Protein AF-A0A812U846-F1 (afdb_monomer_lite)

Radius of gyration: 14.93 Å; chains: 1; bounding box: 37×30×44 Å

Organism: Symbiodinium pilosum (NCBI:txid2952)

Foldseek 3Di:
DVVVVVDQDEQEDAAVSLLVSQQCCQAVVHAYEYELYAANAPSHHNRLNVNYAYEYEPLAPRSPHNQVRRSDRHHYDYPPPPDDDNQHPRDPVSVVVVVVVVD

Structure (mmCIF, N/CA/C/O backbone):
data_AF-A0A812U846-F1
#
_entry.id   AF-A0A812U846-F1
#
loop_
_atom_site.group_PDB
_atom_site.id
_atom_site.type_symbol
_atom_site.label_atom_id
_atom_site.label_alt_id
_atom_site.label_comp_id
_atom_site.label_asym_id
_atom_site.label_entity_id
_atom_site.label_seq_id
_atom_site.pdbx_PDB_ins_code
_atom_site.Cartn_x
_atom_site.Cartn_y
_atom_site.Cartn_z
_atom_site.occupancy
_atom_site.B_iso_or_equiv
_atom_site.auth_seq_id
_atom_site.auth_comp_id
_atom_site.auth_asym_id
_atom_site.auth_atom_id
_atom_site.pdbx_PDB_model_num
ATOM 1 N N . MET A 1 1 ? -12.939 16.621 10.597 1.00 61.78 1 MET A N 1
ATOM 2 C CA . MET A 1 1 ? -12.372 15.872 9.446 1.00 61.78 1 MET A CA 1
ATOM 3 C C . MET A 1 1 ? -13.482 15.549 8.446 1.00 61.78 1 MET A C 1
ATOM 5 O O . MET A 1 1 ? -14.603 15.361 8.886 1.00 61.78 1 MET A O 1
ATOM 9 N N . TYR A 1 2 ? -13.217 15.463 7.133 1.00 72.44 2 TYR A N 1
ATOM 10 C CA . TYR A 1 2 ? -14.249 15.150 6.115 1.00 72.44 2 TYR A CA 1
ATOM 11 C C . TYR A 1 2 ? -14.990 13.824 6.373 1.00 72.44 2 TYR A C 1
ATOM 13 O O . TYR A 1 2 ? -16.187 13.729 6.124 1.00 72.44 2 TYR A O 1
ATOM 21 N N . HIS A 1 3 ? -14.309 12.836 6.960 1.00 72.00 3 HIS A N 1
ATOM 22 C CA . HIS A 1 3 ? -14.925 11.577 7.382 1.00 72.00 3 HIS A CA 1
ATOM 23 C C . HIS A 1 3 ? -16.004 11.777 8.467 1.00 72.00 3 HIS A C 1
ATOM 25 O O . HIS A 1 3 ? -17.100 11.236 8.373 1.00 72.00 3 HIS A O 1
ATOM 31 N N . GLU A 1 4 ? -15.751 12.651 9.446 1.00 75.00 4 GLU A N 1
ATOM 32 C CA . GLU A 1 4 ? -16.709 12.997 10.514 1.00 75.00 4 GLU A CA 1
ATOM 33 C C . GLU A 1 4 ? -17.916 13.796 9.995 1.00 75.00 4 GLU A C 1
ATOM 35 O O . GLU A 1 4 ? -18.913 13.948 10.695 1.00 75.00 4 GLU A O 1
ATOM 40 N N . GLN A 1 5 ? -17.828 14.319 8.769 1.00 81.62 5 GLN A N 1
ATOM 41 C CA . GLN A 1 5 ? -18.907 15.038 8.090 1.00 81.62 5 GLN A CA 1
ATOM 42 C C . GLN A 1 5 ? -19.764 14.110 7.211 1.00 81.62 5 GLN A C 1
ATOM 44 O O . GLN A 1 5 ? -20.637 14.591 6.492 1.00 81.62 5 GLN A O 1
ATOM 49 N N . GLY A 1 6 ? -19.537 12.791 7.274 1.00 82.44 6 GLY A N 1
ATOM 50 C CA . GLY A 1 6 ? -20.291 11.788 6.520 1.00 82.44 6 GLY A CA 1
ATOM 51 C C . GLY A 1 6 ? -19.832 11.611 5.072 1.00 82.44 6 GLY A C 1
ATOM 52 O O . GLY A 1 6 ? -20.558 11.012 4.283 1.00 82.44 6 GLY A O 1
ATOM 53 N N . CYS A 1 7 ? -18.658 12.131 4.702 1.00 84.81 7 CYS A N 1
ATOM 54 C CA . CYS A 1 7 ? -18.060 11.849 3.402 1.00 84.81 7 CYS A CA 1
ATOM 55 C C . CYS A 1 7 ? -17.263 10.542 3.448 1.00 84.81 7 CYS A C 1
ATOM 57 O O . CYS A 1 7 ? -16.482 10.313 4.378 1.00 84.81 7 CYS A O 1
ATOM 59 N N . ASP A 1 8 ? -17.387 9.738 2.394 1.00 87.88 8 ASP A N 1
ATOM 60 C CA . ASP A 1 8 ? -16.485 8.616 2.163 1.00 87.88 8 ASP A CA 1
ATOM 61 C C . ASP A 1 8 ? -15.093 9.160 1.826 1.00 87.88 8 ASP A C 1
ATOM 63 O O . ASP A 1 8 ? -14.903 9.899 0.858 1.00 87.88 8 ASP A O 1
ATOM 67 N N . VAL A 1 9 ? -14.114 8.823 2.665 1.00 90.56 9 VAL A N 1
ATOM 68 C CA . VAL A 1 9 ? -12.722 9.254 2.523 1.00 90.56 9 VAL A CA 1
ATOM 69 C C . VAL A 1 9 ? -11.854 8.016 2.380 1.00 90.56 9 VAL A C 1
ATOM 71 O O . VAL A 1 9 ? -11.947 7.096 3.189 1.00 90.56 9 VAL A O 1
ATOM 74 N N . MET A 1 10 ? -10.982 8.026 1.374 1.00 93.50 10 MET A N 1
ATOM 75 C CA . MET A 1 10 ? -9.916 7.039 1.233 1.00 93.50 10 MET A CA 1
ATOM 76 C C . MET A 1 10 ? -8.549 7.716 1.276 1.00 93.50 10 MET A C 1
ATOM 78 O O . MET A 1 10 ? -8.389 8.842 0.799 1.00 93.50 10 MET A O 1
ATOM 82 N N . VAL A 1 11 ? -7.559 7.012 1.819 1.00 95.81 11 VAL A N 1
ATOM 83 C CA . VAL A 1 11 ? -6.153 7.425 1.784 1.00 95.81 11 VAL A CA 1
ATOM 84 C C . VAL A 1 11 ? -5.398 6.617 0.733 1.00 95.81 11 VAL A C 1
ATOM 86 O O . VAL A 1 11 ? -5.633 5.425 0.551 1.00 95.81 11 VAL A O 1
ATOM 89 N N . THR A 1 12 ? -4.506 7.267 -0.006 1.00 97.62 12 THR A N 1
ATOM 90 C CA . THR A 1 12 ? -3.701 6.596 -1.026 1.00 97.62 12 THR A CA 1
ATOM 91 C C . THR A 1 12 ? -2.328 7.227 -1.154 1.00 97.62 12 THR A C 1
ATOM 93 O O . THR A 1 12 ? -2.125 8.384 -0.781 1.00 97.62 12 THR A O 1
ATOM 96 N N . GLY A 1 13 ? -1.385 6.464 -1.690 1.00 96.62 13 GLY A N 1
ATOM 97 C CA . GLY A 1 13 ? -0.066 6.962 -2.024 1.00 96.62 13 GLY A CA 1
ATOM 98 C C . GLY A 1 13 ? 0.803 5.905 -2.682 1.00 96.62 13 GLY A C 1
ATOM 99 O O . GLY A 1 13 ? 0.477 4.721 -2.703 1.00 96.62 13 GLY A O 1
ATOM 100 N N . HIS A 1 14 ? 1.933 6.359 -3.208 1.00 95.12 14 HIS A N 1
ATOM 101 C CA . HIS A 1 14 ? 2.911 5.526 -3.891 1.00 95.12 14 HIS A CA 1
ATOM 102 C C . HIS A 1 14 ? 4.248 5.525 -3.137 1.00 95.12 14 HIS A C 1
ATOM 104 O O . HIS A 1 14 ? 4.643 6.577 -2.621 1.00 95.12 14 HIS A O 1
ATOM 110 N N . SER A 1 15 ? 4.968 4.397 -3.101 1.00 94.31 15 SER A N 1
ATOM 111 C CA . SER A 1 15 ? 6.264 4.276 -2.417 1.00 94.31 15 SER A CA 1
ATOM 112 C C . SER A 1 15 ? 6.138 4.689 -0.942 1.00 94.31 15 SER A C 1
ATOM 114 O O . SER A 1 15 ? 5.265 4.182 -0.234 1.00 94.31 15 SER A O 1
ATOM 116 N N . LEU A 1 16 ? 6.927 5.658 -0.469 1.00 95.00 16 LEU A N 1
ATOM 117 C CA . LEU A 1 16 ? 6.792 6.230 0.875 1.00 95.00 16 LEU A CA 1
ATOM 118 C C . LEU A 1 16 ? 5.382 6.786 1.147 1.00 95.00 16 LEU A C 1
ATOM 120 O O . LEU A 1 16 ? 4.888 6.711 2.268 1.00 95.00 16 LEU A O 1
ATOM 124 N N . GLY A 1 17 ? 4.707 7.320 0.128 1.00 96.81 17 GLY A N 1
ATOM 125 C CA . GLY A 1 17 ? 3.325 7.771 0.261 1.00 96.81 17 GLY A CA 1
ATOM 126 C C . GLY A 1 17 ? 2.357 6.621 0.537 1.00 96.81 17 GLY A C 1
ATOM 127 O O . GLY A 1 17 ? 1.426 6.796 1.312 1.00 96.81 17 GLY A O 1
ATOM 128 N N . GLY A 1 18 ? 2.580 5.446 -0.058 1.00 96.88 18 GLY A N 1
ATOM 129 C CA . GLY A 1 18 ? 1.746 4.263 0.178 1.00 96.88 18 GLY A CA 1
ATOM 130 C C . GLY A 1 18 ? 2.007 3.645 1.550 1.00 96.88 18 GLY A C 1
ATOM 131 O O . GLY A 1 18 ? 1.065 3.279 2.244 1.00 96.88 18 GLY A O 1
ATOM 132 N N . TYR A 1 19 ? 3.268 3.656 1.990 1.00 97.19 19 TYR A N 1
ATOM 133 C CA . TYR A 1 19 ? 3.648 3.319 3.363 1.00 97.19 19 TYR A CA 1
ATOM 134 C C . TYR A 1 19 ? 2.897 4.193 4.380 1.00 97.19 19 TYR A C 1
ATOM 136 O O . TYR A 1 19 ? 2.277 3.691 5.314 1.00 97.19 19 TYR A O 1
ATOM 144 N N . LEU A 1 20 ? 2.908 5.519 4.183 1.00 97.75 20 LEU A N 1
ATOM 145 C CA . LEU A 1 20 ? 2.206 6.442 5.077 1.00 97.75 20 LEU A CA 1
ATOM 146 C C . LEU A 1 20 ? 0.688 6.288 4.967 1.00 97.75 20 LEU A C 1
ATOM 148 O O . LEU A 1 20 ? -0.009 6.454 5.966 1.00 97.75 20 LEU A O 1
ATOM 152 N N . ALA A 1 21 ? 0.176 5.952 3.782 1.00 97.38 21 ALA A N 1
ATOM 153 C CA . ALA A 1 21 ? -1.238 5.669 3.589 1.00 97.38 21 ALA A CA 1
ATOM 154 C C . ALA A 1 21 ? -1.691 4.473 4.434 1.00 97.38 21 ALA A C 1
ATOM 156 O O . ALA A 1 21 ? -2.735 4.571 5.070 1.00 97.38 21 ALA A O 1
ATOM 157 N N . GLU A 1 22 ? -0.902 3.399 4.514 1.00 97.31 22 GLU A N 1
ATOM 158 C CA . GLU A 1 22 ? -1.223 2.241 5.357 1.00 97.31 22 GLU A CA 1
ATOM 159 C C . GLU A 1 22 ? -1.172 2.589 6.850 1.00 97.31 22 GLU A C 1
ATOM 161 O O . GLU A 1 22 ? -2.100 2.265 7.594 1.00 97.31 22 GLU A O 1
ATOM 166 N N . VAL A 1 23 ? -0.149 3.332 7.285 1.00 97.12 23 VAL A N 1
ATOM 167 C CA . VAL A 1 23 ? -0.042 3.806 8.675 1.00 97.12 23 VAL A CA 1
ATOM 168 C C . VAL A 1 23 ? -1.249 4.665 9.056 1.00 97.12 23 VAL A C 1
ATOM 170 O O . VAL A 1 23 ? -1.838 4.482 10.119 1.00 97.12 23 VAL A O 1
ATOM 173 N N . VAL A 1 24 ? -1.660 5.591 8.187 1.00 95.94 24 VAL A N 1
ATOM 174 C CA . VAL A 1 24 ? -2.832 6.447 8.419 1.00 95.94 24 VAL A CA 1
ATOM 175 C C . VAL A 1 24 ? -4.122 5.630 8.398 1.00 95.94 24 VAL A C 1
ATOM 177 O O . VAL A 1 24 ? -4.965 5.816 9.275 1.00 95.94 24 VAL A O 1
ATOM 180 N N . ALA A 1 25 ? -4.274 4.715 7.440 1.00 95.50 25 ALA A N 1
ATOM 181 C CA . ALA A 1 25 ? -5.437 3.842 7.332 1.00 95.50 25 ALA A CA 1
ATOM 182 C C . ALA A 1 25 ? -5.627 2.991 8.591 1.00 95.50 25 ALA A C 1
ATOM 184 O O . ALA A 1 25 ? -6.710 2.980 9.171 1.00 95.50 25 ALA A O 1
ATOM 185 N N . THR A 1 26 ? -4.560 2.348 9.065 1.00 95.50 26 THR A N 1
ATOM 186 C CA . THR A 1 26 ? -4.576 1.509 10.274 1.00 95.50 26 THR A CA 1
ATOM 187 C C . THR A 1 26 ? -4.701 2.325 11.561 1.00 95.50 26 THR A C 1
ATOM 189 O O . THR A 1 26 ? -5.294 1.850 12.525 1.00 95.50 26 THR A O 1
ATOM 192 N N . SER A 1 27 ? -4.206 3.565 11.591 1.00 95.19 27 SER A N 1
ATOM 193 C CA . SER A 1 27 ? -4.330 4.447 12.763 1.00 95.19 27 SER A CA 1
ATOM 194 C C . SER A 1 27 ? -5.711 5.083 12.901 1.00 95.19 27 SER A C 1
ATOM 196 O O . SER A 1 27 ? -6.171 5.314 14.016 1.00 95.19 27 SER A O 1
ATOM 198 N N . LEU A 1 28 ? -6.365 5.404 11.782 1.00 92.19 28 LEU A N 1
ATOM 199 C CA . LEU A 1 28 ? -7.631 6.143 11.764 1.00 92.19 28 LEU A CA 1
ATOM 200 C C . LEU A 1 2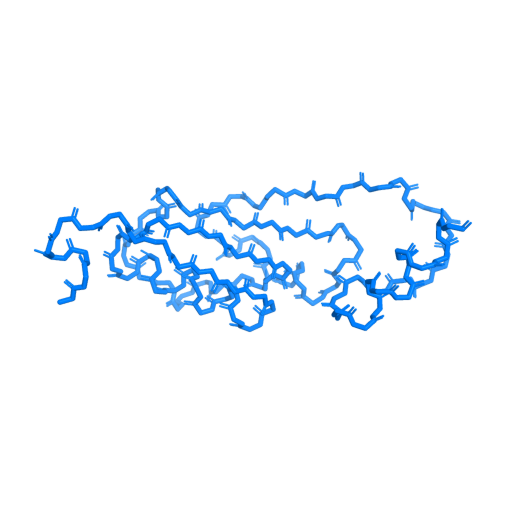8 ? -8.838 5.286 11.358 1.00 92.19 28 LEU A C 1
ATOM 202 O O . LEU A 1 28 ? -9.953 5.800 11.324 1.00 92.19 28 LEU A O 1
ATOM 206 N N . GLY A 1 29 ? -8.634 4.007 11.033 1.00 91.12 29 GLY A N 1
ATOM 207 C CA . GLY A 1 29 ? -9.694 3.115 10.557 1.00 91.12 29 GLY A CA 1
ATOM 208 C C . GLY A 1 29 ? -10.254 3.519 9.189 1.00 91.12 29 GLY A C 1
ATOM 209 O O . GLY A 1 29 ? -11.451 3.377 8.951 1.00 91.12 29 GLY A O 1
ATOM 210 N N . LEU A 1 30 ? -9.412 4.066 8.307 1.00 91.69 30 LEU A N 1
ATOM 211 C CA . LEU A 1 30 ? -9.819 4.529 6.978 1.00 91.69 30 LEU A CA 1
ATOM 212 C C . LEU A 1 30 ? -9.578 3.459 5.913 1.00 91.69 30 LEU A C 1
ATOM 214 O O . LEU A 1 30 ? -8.607 2.708 5.973 1.00 91.69 30 LEU A O 1
ATOM 218 N N . ALA A 1 31 ? -10.428 3.452 4.886 1.00 93.94 31 ALA A N 1
ATOM 219 C CA . ALA A 1 31 ? -10.175 2.691 3.670 1.00 93.94 31 ALA A CA 1
ATOM 220 C C . ALA A 1 31 ? -9.045 3.330 2.846 1.00 93.94 31 ALA A C 1
ATOM 222 O O . ALA A 1 31 ? -8.754 4.525 2.970 1.00 93.94 31 ALA A O 1
ATOM 223 N N . GLY A 1 32 ? -8.418 2.560 1.960 1.00 95.69 32 GLY A N 1
ATOM 224 C CA . GLY A 1 32 ? -7.357 3.104 1.126 1.00 95.69 32 GLY A CA 1
ATOM 225 C C . GLY A 1 32 ? -6.653 2.114 0.218 1.00 95.69 32 GLY A C 1
ATOM 226 O O . GLY A 1 32 ? -6.983 0.931 0.167 1.00 95.69 32 GLY A O 1
ATOM 227 N N . ALA A 1 33 ? -5.669 2.632 -0.508 1.00 97.38 33 ALA A N 1
ATOM 228 C CA . ALA A 1 33 ? -4.790 1.819 -1.332 1.00 97.38 33 ALA A CA 1
ATOM 229 C C . ALA A 1 33 ? -3.351 2.346 -1.297 1.00 97.38 33 ALA A C 1
ATOM 231 O O . ALA A 1 33 ? -3.112 3.524 -1.553 1.00 97.38 33 ALA A O 1
ATOM 232 N N . GLY A 1 34 ? -2.389 1.478 -1.003 1.00 97.06 34 GLY A N 1
ATOM 233 C CA . GLY A 1 34 ? -0.962 1.763 -1.131 1.00 97.06 34 GLY A CA 1
ATOM 234 C C . GLY A 1 34 ? -0.426 1.163 -2.423 1.00 97.06 34 GLY A C 1
ATOM 235 O O . GLY A 1 34 ? -0.742 0.022 -2.736 1.00 97.06 34 GLY A O 1
ATOM 236 N N . PHE A 1 35 ? 0.385 1.904 -3.172 1.00 95.62 35 PHE A N 1
ATOM 237 C CA . PHE A 1 35 ? 0.987 1.424 -4.416 1.00 95.62 35 PHE A CA 1
ATOM 238 C C . PHE A 1 35 ? 2.501 1.321 -4.276 1.00 95.62 35 PHE A C 1
ATOM 240 O O . PHE A 1 35 ? 3.138 2.299 -3.875 1.00 95.62 35 PHE A O 1
ATOM 247 N N . CYS A 1 36 ? 3.080 0.179 -4.649 1.00 93.88 36 CYS A N 1
ATOM 248 C CA . CYS A 1 36 ? 4.532 -0.021 -4.673 1.00 93.88 36 CYS A CA 1
ATOM 249 C C . CYS A 1 36 ? 5.183 0.374 -3.334 1.00 93.88 36 CYS A C 1
ATOM 251 O O . CYS A 1 36 ? 6.175 1.103 -3.290 1.00 93.88 36 CYS A O 1
ATOM 253 N N . ALA A 1 37 ? 4.553 -0.011 -2.225 1.00 96.00 37 ALA A N 1
ATOM 254 C CA . ALA A 1 37 ? 4.871 0.474 -0.888 1.00 96.00 37 ALA A CA 1
ATOM 255 C C . ALA A 1 37 ? 5.554 -0.620 -0.062 1.00 96.00 37 ALA A C 1
ATOM 257 O O . ALA A 1 37 ? 5.056 -1.743 -0.069 1.00 96.00 37 ALA A O 1
ATOM 258 N N . PRO A 1 38 ? 6.638 -0.305 0.673 1.00 96.12 38 PRO A N 1
ATOM 259 C CA . PRO A 1 38 ? 7.247 -1.249 1.603 1.00 96.12 38 PRO A CA 1
ATOM 260 C C . PRO A 1 38 ? 6.367 -1.471 2.837 1.00 96.12 38 PRO A C 1
ATOM 262 O O . PRO A 1 38 ? 5.601 -0.588 3.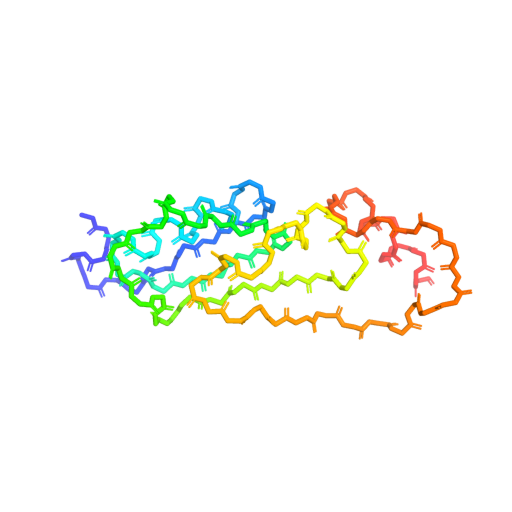233 1.00 96.12 38 PRO A O 1
ATOM 265 N N . GLY A 1 39 ? 6.536 -2.621 3.491 1.00 96.00 39 GLY A N 1
ATOM 266 C CA . GLY A 1 39 ? 5.800 -2.976 4.709 1.00 96.00 39 GLY A CA 1
ATOM 267 C C . GLY A 1 39 ? 6.086 -2.042 5.893 1.00 96.00 39 GLY A C 1
ATOM 268 O O . GLY A 1 39 ? 7.257 -1.907 6.272 1.00 96.00 39 GLY A O 1
ATOM 269 N N . PRO A 1 40 ? 5.061 -1.429 6.526 1.00 95.50 40 PRO A N 1
ATOM 270 C CA . PRO A 1 40 ? 5.263 -0.519 7.656 1.00 95.50 40 PRO A CA 1
ATOM 271 C C . PRO A 1 40 ? 5.637 -1.189 8.978 1.00 95.50 40 PRO A C 1
ATOM 273 O O . PRO A 1 40 ? 6.331 -0.582 9.805 1.00 95.50 40 PRO A O 1
ATOM 276 N N . GLY A 1 41 ? 5.191 -2.430 9.191 1.00 93.81 41 GLY A N 1
ATOM 277 C CA . GLY A 1 41 ? 5.442 -3.185 10.415 1.00 93.81 41 GLY A CA 1
ATOM 278 C C . GLY A 1 41 ? 4.923 -2.473 11.658 1.00 93.81 41 GLY A C 1
ATOM 279 O O . GLY A 1 41 ? 3.755 -2.105 11.733 1.00 93.81 41 GLY A O 1
ATOM 280 N N . PHE A 1 42 ? 5.799 -2.263 12.643 1.00 94.00 42 PHE A N 1
ATOM 281 C CA . PHE A 1 42 ? 5.432 -1.681 13.940 1.00 94.00 42 PHE A CA 1
ATOM 282 C C . PHE A 1 42 ? 4.966 -0.216 13.873 1.00 94.00 42 PHE A C 1
ATOM 284 O O . PHE A 1 42 ? 4.532 0.322 14.887 1.00 94.00 42 PHE A O 1
ATOM 291 N N . HIS A 1 43 ? 5.082 0.441 12.716 1.00 95.81 43 HIS A N 1
ATOM 292 C CA . HIS A 1 43 ? 4.561 1.792 12.518 1.00 95.81 43 HIS A CA 1
ATOM 293 C C . HIS A 1 43 ? 3.064 1.825 12.205 1.00 95.81 43 HIS A C 1
ATOM 295 O O . HIS A 1 43 ? 2.478 2.905 12.248 1.00 95.81 43 HIS A O 1
ATOM 301 N N . ASN A 1 44 ? 2.452 0.685 11.873 1.00 94.81 44 ASN A N 1
ATOM 302 C CA . ASN A 1 44 ? 1.006 0.604 11.708 1.00 94.81 44 ASN A CA 1
ATOM 303 C C . ASN A 1 44 ? 0.281 0.910 13.026 1.00 94.81 44 ASN A C 1
ATOM 305 O O . ASN A 1 44 ? 0.795 0.665 14.119 1.00 94.81 44 ASN A O 1
ATOM 309 N N . GLY A 1 45 ? -0.927 1.458 12.902 1.00 91.62 45 GLY A N 1
ATOM 310 C CA . GLY A 1 45 ? -1.836 1.641 14.027 1.00 91.62 45 GLY A CA 1
ATOM 311 C C . GLY A 1 45 ? -2.461 0.323 14.494 1.00 91.62 45 GLY A C 1
ATOM 312 O O . GLY A 1 45 ? -2.153 -0.753 13.989 1.00 91.62 45 GLY A O 1
ATOM 313 N N . GLU A 1 46 ? -3.384 0.410 15.451 1.00 91.56 46 GLU A N 1
ATOM 314 C CA . GLU A 1 46 ? -4.065 -0.764 16.026 1.00 91.56 46 GLU A CA 1
ATOM 315 C C . GLU A 1 46 ? -5.163 -1.354 15.118 1.00 91.56 46 GLU A C 1
ATOM 317 O O . GLU A 1 46 ? -5.713 -2.415 15.418 1.00 91.56 46 GLU A O 1
ATOM 322 N N . GLY A 1 47 ? -5.513 -0.676 14.019 1.00 86.94 47 GLY A N 1
ATOM 323 C CA . GLY A 1 47 ? -6.515 -1.140 13.064 1.00 86.94 47 GLY A CA 1
ATOM 324 C C . GLY A 1 47 ? -6.053 -2.361 12.269 1.00 86.94 47 GLY A C 1
ATOM 325 O O . GLY A 1 47 ? -4.904 -2.456 11.848 1.00 86.94 47 GLY A O 1
ATOM 326 N N . ASP A 1 48 ? -6.982 -3.271 11.977 1.00 86.31 48 ASP A N 1
ATOM 327 C CA . ASP A 1 48 ? -6.715 -4.531 11.264 1.00 86.31 48 ASP A CA 1
ATOM 328 C C . ASP A 1 48 ? -6.600 -4.381 9.734 1.00 86.31 48 ASP A C 1
ATOM 330 O O . ASP A 1 48 ? -6.624 -5.367 8.991 1.00 86.31 48 ASP A O 1
ATOM 334 N N . GLY A 1 49 ? -6.498 -3.140 9.249 1.00 84.69 49 GLY A N 1
ATOM 335 C CA . GLY A 1 49 ? -6.342 -2.825 7.832 1.00 84.69 49 GLY A CA 1
ATOM 336 C C . GLY A 1 49 ? -7.569 -3.125 6.975 1.00 84.69 49 GLY A C 1
ATOM 337 O O . GLY A 1 49 ? -7.463 -3.105 5.749 1.00 84.69 49 GLY A O 1
ATOM 338 N N . ARG A 1 50 ? -8.740 -3.413 7.565 1.00 84.75 50 ARG A N 1
ATOM 339 C CA . ARG A 1 50 ? -9.967 -3.631 6.785 1.00 84.75 50 ARG A CA 1
ATOM 340 C C . ARG A 1 50 ? -10.268 -2.430 5.895 1.00 84.75 50 ARG A C 1
ATOM 342 O O . ARG A 1 50 ? -10.440 -1.313 6.368 1.00 84.75 50 ARG A O 1
ATOM 349 N N . GLY A 1 51 ? -10.383 -2.694 4.596 1.00 90.44 51 GLY A N 1
ATOM 350 C CA . GLY A 1 51 ? -10.643 -1.669 3.587 1.00 90.44 51 GLY A CA 1
ATOM 351 C C . GLY A 1 51 ? -9.387 -0.989 3.041 1.00 90.44 51 GLY A C 1
ATOM 352 O O . GLY A 1 51 ? -9.520 -0.141 2.160 1.00 90.44 51 GLY A O 1
ATOM 353 N N . PHE A 1 52 ? -8.191 -1.360 3.509 1.00 95.94 52 PHE A N 1
ATOM 354 C CA . PHE A 1 52 ? -6.924 -0.958 2.907 1.00 95.94 52 PHE A CA 1
ATOM 355 C C . PHE A 1 52 ? -6.331 -2.097 2.071 1.00 95.94 52 PHE A C 1
ATOM 357 O O . PHE A 1 52 ? -6.324 -3.250 2.499 1.00 95.94 52 PHE A O 1
ATOM 364 N N . VAL A 1 53 ? -5.823 -1.779 0.880 1.00 96.88 53 VAL A N 1
ATOM 365 C CA . VAL A 1 53 ? -5.143 -2.744 0.007 1.00 96.88 53 VAL A CA 1
ATOM 366 C C . VAL A 1 53 ? -3.770 -2.231 -0.406 1.00 96.88 53 VAL A C 1
ATOM 368 O O . VAL A 1 53 ? -3.638 -1.124 -0.922 1.00 96.88 53 VAL A O 1
ATOM 371 N N . THR A 1 54 ? -2.741 -3.050 -0.226 1.00 96.75 54 THR A N 1
ATOM 372 C CA . THR A 1 54 ? -1.424 -2.781 -0.810 1.00 96.75 54 THR A CA 1
ATOM 373 C C . THR A 1 54 ? -1.343 -3.452 -2.171 1.00 96.75 54 THR A C 1
ATOM 375 O O . THR A 1 54 ? -1.655 -4.633 -2.307 1.00 96.75 54 THR A O 1
ATOM 378 N N . ILE A 1 55 ? -0.944 -2.696 -3.186 1.00 95.75 55 ILE A N 1
ATOM 379 C CA . ILE A 1 55 ? -0.806 -3.138 -4.569 1.00 95.75 55 ILE A CA 1
ATOM 380 C C . ILE A 1 55 ? 0.658 -2.960 -4.956 1.00 95.75 55 ILE A C 1
ATOM 382 O O . ILE A 1 55 ? 1.122 -1.835 -5.132 1.00 95.75 55 ILE A O 1
ATOM 386 N N . ASN A 1 56 ? 1.379 -4.064 -5.116 1.00 92.81 56 ASN A N 1
ATOM 387 C CA . ASN A 1 56 ? 2.788 -4.050 -5.495 1.00 92.81 56 ASN A CA 1
ATOM 388 C C . ASN A 1 56 ? 3.001 -4.707 -6.858 1.00 92.81 56 ASN A C 1
ATOM 390 O O . ASN A 1 56 ? 2.203 -5.522 -7.314 1.00 92.81 56 ASN A O 1
ATOM 394 N N . HIS A 1 57 ? 4.104 -4.360 -7.512 1.00 89.75 57 HIS A N 1
ATOM 395 C CA . HIS A 1 57 ? 4.557 -5.047 -8.716 1.00 89.75 57 HIS A CA 1
ATOM 396 C C . HIS A 1 57 ? 5.585 -6.124 -8.347 1.00 89.75 57 HIS A C 1
ATOM 398 O O . HIS A 1 57 ? 6.445 -5.879 -7.504 1.00 89.75 57 HIS A O 1
ATOM 404 N N . GLU A 1 58 ? 5.557 -7.300 -8.984 1.00 87.56 58 GLU A N 1
ATOM 405 C CA . GLU A 1 58 ? 6.487 -8.403 -8.654 1.00 87.56 58 GLU A CA 1
ATOM 406 C C . GLU A 1 58 ? 7.973 -8.004 -8.774 1.00 87.56 58 GLU A C 1
ATOM 408 O O . GLU A 1 58 ? 8.806 -8.400 -7.961 1.00 87.56 58 GLU A O 1
ATOM 413 N N . ALA A 1 59 ? 8.289 -7.150 -9.751 1.00 84.88 59 ALA A N 1
ATOM 414 C CA . ALA A 1 59 ? 9.639 -6.646 -10.013 1.00 84.88 59 ALA A CA 1
ATOM 415 C C . ALA A 1 59 ? 10.028 -5.394 -9.193 1.00 84.88 59 ALA A C 1
ATOM 417 O O . ALA A 1 59 ? 11.123 -4.855 -9.365 1.00 84.88 59 ALA A O 1
ATOM 418 N N . ASP A 1 60 ? 9.151 -4.881 -8.325 1.00 87.50 60 ASP A N 1
ATOM 419 C CA . ASP A 1 60 ? 9.477 -3.725 -7.489 1.00 87.50 60 ASP A CA 1
ATOM 420 C C . ASP A 1 60 ? 10.242 -4.142 -6.224 1.00 87.50 60 ASP A C 1
ATOM 422 O O . ASP A 1 60 ? 9.662 -4.486 -5.198 1.00 87.50 60 ASP A O 1
ATOM 426 N N . VAL A 1 61 ? 11.570 -4.059 -6.279 1.00 87.81 61 VAL A N 1
ATOM 427 C CA . VAL A 1 61 ? 12.451 -4.404 -5.152 1.00 87.81 61 VAL A CA 1
ATOM 428 C C . VAL A 1 61 ? 12.207 -3.528 -3.917 1.00 87.81 61 VAL A C 1
ATOM 430 O O . VAL A 1 61 ? 12.353 -4.013 -2.796 1.00 87.81 61 VAL A O 1
ATOM 433 N N . ILE A 1 62 ? 11.852 -2.252 -4.097 1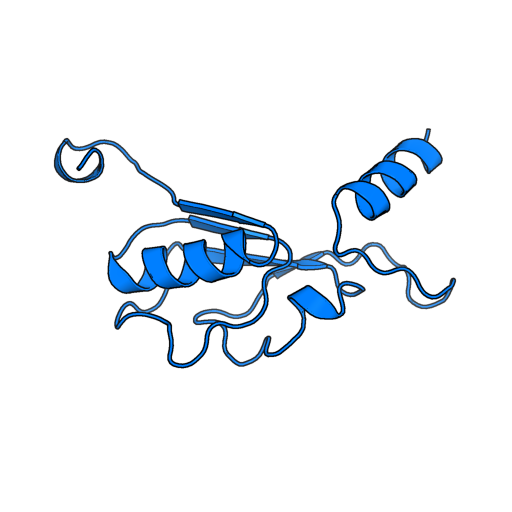.00 89.69 62 ILE A N 1
ATOM 434 C CA . ILE A 1 62 ? 11.678 -1.324 -2.972 1.00 89.69 62 ILE A CA 1
ATOM 435 C C . ILE A 1 62 ? 10.295 -1.518 -2.355 1.00 89.69 62 ILE A C 1
ATOM 437 O O . ILE A 1 62 ? 10.197 -1.652 -1.139 1.00 89.69 62 ILE A O 1
ATOM 441 N N . GLY A 1 63 ? 9.243 -1.588 -3.172 1.00 88.56 63 GLY A N 1
ATOM 442 C CA . GLY A 1 63 ? 7.894 -1.891 -2.697 1.00 88.56 63 GLY A CA 1
ATOM 443 C C . GLY A 1 63 ? 7.806 -3.270 -2.042 1.00 88.56 63 GLY A C 1
ATOM 444 O O . GLY A 1 63 ? 7.159 -3.430 -1.018 1.00 88.56 63 GLY A O 1
ATOM 445 N N . ASN A 1 64 ? 8.530 -4.268 -2.554 1.00 91.75 64 ASN A N 1
ATOM 446 C CA . ASN A 1 64 ? 8.514 -5.624 -1.991 1.00 91.75 64 ASN A CA 1
ATOM 447 C C . ASN A 1 64 ? 9.431 -5.803 -0.777 1.00 91.75 64 ASN A C 1
ATOM 449 O O . ASN A 1 64 ? 9.488 -6.894 -0.194 1.00 91.75 64 ASN A O 1
ATOM 453 N N . HIS A 1 65 ? 10.139 -4.748 -0.372 1.00 92.88 65 HIS A N 1
ATOM 454 C CA . HIS A 1 65 ? 10.875 -4.756 0.877 1.00 92.88 65 HIS A CA 1
ATOM 455 C C . HIS A 1 65 ? 9.897 -4.863 2.051 1.00 92.88 65 HIS A C 1
ATOM 457 O O . HIS A 1 65 ? 8.916 -4.124 2.126 1.00 92.88 65 HIS A O 1
ATOM 463 N N . ASN A 1 66 ? 10.182 -5.766 2.994 1.00 94.25 66 ASN A N 1
ATOM 464 C CA . ASN A 1 66 ? 9.362 -5.962 4.191 1.00 94.25 66 ASN A CA 1
ATOM 465 C C . ASN A 1 66 ? 7.892 -6.340 3.908 1.00 94.25 66 ASN A C 1
ATOM 467 O O . ASN A 1 66 ? 7.038 -6.074 4.743 1.00 94.25 66 ASN A O 1
ATOM 471 N N . HIS A 1 67 ? 7.577 -6.979 2.776 1.00 91.38 67 HIS A N 1
ATOM 472 C CA . HIS A 1 67 ? 6.185 -7.260 2.389 1.00 91.38 67 HIS A CA 1
ATOM 473 C C . HIS A 1 67 ? 5.400 -8.148 3.378 1.00 91.38 67 HIS A C 1
ATOM 475 O O . HIS A 1 67 ? 4.178 -8.050 3.446 1.00 91.38 67 HIS A O 1
ATOM 481 N N . ASP A 1 68 ? 6.077 -8.959 4.196 1.00 94.00 68 ASP A N 1
ATOM 482 C CA . ASP A 1 68 ? 5.443 -9.734 5.278 1.00 94.00 68 ASP A CA 1
ATOM 483 C C . ASP A 1 68 ? 4.911 -8.857 6.429 1.00 94.00 68 ASP A C 1
ATOM 485 O O . ASP A 1 68 ? 4.172 -9.331 7.289 1.00 94.00 68 ASP A O 1
ATOM 489 N N . PHE A 1 69 ? 5.297 -7.578 6.468 1.00 95.44 69 PHE A N 1
ATOM 490 C CA . PHE A 1 69 ? 4.934 -6.622 7.514 1.00 95.44 69 PHE A CA 1
ATOM 491 C C . PHE A 1 69 ? 3.796 -5.672 7.119 1.00 95.44 69 PHE A C 1
ATOM 493 O O . PHE A 1 69 ? 3.524 -4.713 7.848 1.00 95.44 69 PHE A O 1
ATOM 500 N N . HIS A 1 70 ? 3.137 -5.916 5.985 1.00 95.56 70 HIS A N 1
ATOM 501 C CA . HIS A 1 70 ? 1.859 -5.276 5.693 1.00 95.56 70 HIS A CA 1
ATOM 502 C C . HIS A 1 70 ? 0.759 -5.830 6.600 1.00 95.56 70 HIS A C 1
ATOM 504 O O . HIS A 1 70 ? 0.757 -7.006 6.964 1.00 95.56 70 HIS A O 1
ATOM 510 N N . VAL A 1 71 ? -0.215 -4.987 6.937 1.00 94.00 71 VAL A N 1
ATOM 511 C CA . VAL A 1 71 ? -1.379 -5.386 7.742 1.00 94.00 71 VAL A CA 1
ATOM 512 C C . VAL A 1 71 ? -2.265 -6.421 7.030 1.00 94.00 71 VAL A C 1
ATOM 514 O O . VAL A 1 71 ? -2.931 -7.228 7.677 1.00 94.00 71 VAL A O 1
ATOM 517 N N . GLN A 1 72 ? -2.256 -6.416 5.695 1.00 93.38 72 GLN A N 1
ATOM 518 C CA . GLN A 1 72 ? -2.936 -7.382 4.835 1.00 93.38 72 GLN A CA 1
ATOM 519 C C . GLN A 1 72 ? -1.987 -7.834 3.714 1.00 93.38 72 GLN A C 1
ATOM 521 O O . GLN A 1 72 ? -1.161 -7.031 3.271 1.00 93.38 72 GLN A O 1
ATOM 526 N N . PRO A 1 73 ? -2.100 -9.082 3.216 1.00 93.94 73 PRO A N 1
ATOM 527 C CA . PRO A 1 73 ? -1.276 -9.557 2.109 1.00 93.94 73 PRO A CA 1
ATOM 528 C C . PRO A 1 73 ? -1.387 -8.640 0.877 1.00 93.94 73 PRO A C 1
ATOM 530 O O . PRO A 1 73 ? -2.510 -8.350 0.449 1.00 93.94 73 PRO A O 1
ATOM 533 N N . PRO A 1 74 ? -0.262 -8.203 0.277 1.00 94.38 74 PRO A N 1
ATOM 534 C CA . PRO A 1 74 ? -0.307 -7.379 -0.922 1.00 94.38 74 PRO A CA 1
ATOM 535 C C . PRO A 1 74 ? -0.919 -8.114 -2.113 1.00 94.38 74 PRO A C 1
ATOM 537 O O . PRO A 1 74 ? -0.715 -9.313 -2.318 1.00 94.38 74 PRO A O 1
ATOM 540 N N . VAL A 1 75 ? -1.619 -7.361 -2.954 1.00 95.19 75 VAL A N 1
ATOM 541 C CA . VAL A 1 75 ? -2.012 -7.793 -4.291 1.00 95.19 75 VAL A CA 1
ATOM 542 C C . VAL A 1 75 ? -0.852 -7.515 -5.237 1.00 95.19 75 VAL A C 1
ATOM 544 O O . VAL A 1 75 ? -0.404 -6.376 -5.362 1.00 95.19 75 VAL A O 1
ATOM 547 N N . TYR A 1 76 ? -0.385 -8.553 -5.925 1.00 91.50 76 TYR A N 1
ATOM 548 C CA . TYR A 1 76 ? 0.721 -8.436 -6.867 1.00 91.50 76 TYR A CA 1
ATOM 549 C C . TYR A 1 76 ? 0.229 -8.286 -8.302 1.00 91.50 76 TYR A C 1
ATOM 551 O O . TYR A 1 76 ? -0.547 -9.103 -8.801 1.00 91.50 76 TYR A O 1
ATOM 559 N N . ILE A 1 77 ? 0.732 -7.259 -8.980 1.00 88.19 77 ILE A N 1
ATOM 560 C CA . ILE A 1 77 ? 0.662 -7.142 -10.431 1.00 88.19 77 ILE A CA 1
ATOM 561 C C . ILE A 1 77 ? 1.809 -7.973 -11.013 1.00 88.19 77 ILE A C 1
ATOM 563 O O . ILE A 1 77 ? 2.980 -7.733 -10.711 1.00 88.19 77 ILE A O 1
ATOM 567 N N . VAL A 1 78 ? 1.433 -8.955 -11.831 1.00 83.56 78 VAL A N 1
ATOM 568 C CA . VAL A 1 78 ? 2.323 -9.892 -12.524 1.00 83.56 78 VAL A CA 1
ATOM 569 C C . VAL A 1 78 ? 2.085 -9.702 -14.018 1.00 83.56 78 VAL A C 1
ATOM 571 O O . VAL A 1 78 ? 1.020 -10.066 -14.520 1.00 83.56 78 VAL A O 1
ATOM 574 N N . ASP A 1 79 ? 3.034 -9.100 -14.735 1.00 72.62 79 ASP A N 1
ATOM 575 C CA . ASP A 1 79 ? 2.910 -8.828 -16.174 1.00 72.62 79 ASP A CA 1
ATOM 576 C C . ASP A 1 79 ? 3.842 -9.693 -17.049 1.00 72.62 79 ASP A C 1
ATOM 578 O O . ASP A 1 79 ? 4.045 -9.413 -18.232 1.00 72.62 79 ASP A O 1
ATOM 582 N N . GLY A 1 80 ? 4.310 -10.824 -16.498 1.00 56.38 80 GLY A N 1
ATOM 583 C CA . GLY A 1 80 ? 4.923 -11.926 -17.251 1.00 56.38 80 GLY A CA 1
ATOM 584 C C . GLY A 1 80 ? 6.436 -11.808 -17.464 1.00 56.38 80 GLY A C 1
ATOM 585 O O . GLY A 1 80 ? 6.996 -12.499 -18.316 1.00 56.38 80 GLY A O 1
ATOM 586 N N . GLY A 1 81 ? 7.121 -10.960 -16.699 1.00 51.88 81 GLY A N 1
ATOM 587 C CA . GLY A 1 81 ? 8.532 -10.619 -16.891 1.00 51.88 81 GLY A CA 1
ATOM 588 C C . GLY A 1 81 ? 9.546 -11.546 -16.217 1.00 51.88 81 GLY A C 1
ATOM 589 O O . GLY A 1 81 ? 10.563 -11.062 -15.737 1.00 51.88 81 GLY A O 1
ATOM 590 N N . LEU A 1 82 ? 9.332 -12.864 -16.183 1.00 46.53 82 LEU A N 1
ATOM 591 C CA . LEU A 1 82 ? 10.253 -13.797 -15.507 1.00 46.53 82 LEU A CA 1
ATOM 592 C C . LEU A 1 82 ? 11.607 -13.989 -16.232 1.00 46.53 82 LEU A C 1
ATOM 594 O O . LEU A 1 82 ? 12.463 -14.713 -15.730 1.00 46.53 82 LEU A O 1
ATOM 598 N N . LEU A 1 83 ? 11.824 -13.391 -17.416 1.00 47.78 83 LEU A N 1
ATOM 599 C CA . LEU A 1 83 ? 12.955 -13.768 -18.286 1.00 47.78 83 LEU A CA 1
ATOM 600 C C . LEU A 1 83 ? 13.643 -12.662 -19.094 1.00 47.78 83 LEU A C 1
ATOM 602 O O . LEU A 1 83 ? 14.505 -12.967 -19.916 1.00 47.78 83 LEU A O 1
ATOM 606 N N . VAL A 1 84 ? 13.351 -11.385 -18.882 1.00 48.75 84 VAL A N 1
ATOM 607 C CA . VAL A 1 84 ? 14.076 -10.328 -19.599 1.00 48.75 84 VAL A CA 1
ATOM 608 C C . VAL A 1 84 ? 14.489 -9.309 -18.553 1.00 48.75 84 VAL A C 1
ATOM 610 O O . VAL A 1 84 ? 13.600 -8.844 -17.879 1.00 48.75 84 VAL A O 1
ATOM 613 N N . LEU A 1 85 ? 15.795 -9.048 -18.402 1.00 51.03 85 LEU A N 1
ATOM 614 C CA . LEU A 1 85 ? 16.498 -7.855 -17.868 1.00 51.03 85 LEU A CA 1
ATOM 615 C C . LEU A 1 85 ? 16.153 -7.276 -16.460 1.00 51.03 85 LEU A C 1
ATOM 617 O O . LEU A 1 85 ? 15.074 -7.491 -15.927 1.00 51.03 85 LEU A O 1
ATOM 621 N N . PRO A 1 86 ? 17.093 -6.551 -15.805 1.00 55.81 86 PRO A N 1
ATOM 622 C CA . PRO A 1 86 ? 16.907 -6.013 -14.454 1.00 55.81 86 PRO A CA 1
ATOM 623 C C . PRO A 1 86 ? 16.007 -4.772 -14.495 1.00 55.81 86 PRO A C 1
ATOM 625 O O . PRO A 1 86 ? 16.494 -3.643 -14.489 1.00 55.81 86 PRO A O 1
ATOM 628 N N . TRP A 1 87 ? 14.695 -4.967 -14.599 1.00 62.47 87 TRP A N 1
ATOM 629 C CA . TRP A 1 87 ? 13.734 -3.869 -14.526 1.00 62.47 87 TRP A CA 1
ATOM 630 C C . TRP A 1 87 ? 13.309 -3.655 -13.080 1.00 62.47 87 TRP A C 1
ATOM 632 O O . TRP A 1 87 ? 12.853 -4.579 -12.411 1.00 62.47 87 TRP A O 1
ATOM 642 N N . THR A 1 88 ? 13.425 -2.421 -12.618 1.00 67.38 88 THR A N 1
ATOM 643 C CA . THR A 1 88 ? 12.863 -1.949 -11.357 1.00 67.38 88 THR A CA 1
ATOM 644 C C . THR A 1 88 ? 11.567 -1.211 -11.672 1.00 67.38 88 THR A C 1
ATOM 646 O O . THR A 1 88 ? 11.567 -0.220 -12.396 1.00 67.38 88 THR A O 1
ATOM 649 N N . ALA A 1 89 ? 10.438 -1.715 -11.169 1.00 75.25 89 ALA A N 1
ATOM 650 C CA . ALA A 1 89 ? 9.114 -1.122 -11.384 1.00 75.25 89 ALA A CA 1
ATOM 651 C C . ALA A 1 89 ? 8.707 -0.191 -10.228 1.00 75.25 89 ALA A C 1
ATOM 653 O O . ALA A 1 89 ? 7.548 -0.181 -9.820 1.00 75.25 89 ALA A O 1
ATOM 654 N N . HIS A 1 90 ? 9.666 0.552 -9.663 1.00 84.50 90 HIS A N 1
ATOM 655 C CA . HIS A 1 90 ? 9.405 1.353 -8.470 1.00 84.50 90 HIS A CA 1
ATOM 656 C C . HIS A 1 90 ? 9.038 2.794 -8.794 1.00 84.50 90 HIS A C 1
ATOM 658 O O . HIS A 1 90 ? 8.146 3.351 -8.179 1.00 84.50 90 HIS A O 1
ATOM 664 N N . SER A 1 91 ? 9.728 3.458 -9.721 1.00 84.00 91 SER A N 1
ATOM 665 C CA . SER A 1 91 ? 9.468 4.873 -9.987 1.00 84.00 91 SER A CA 1
ATOM 666 C C . SER A 1 91 ? 8.447 5.073 -11.104 1.00 84.00 91 SER A C 1
ATOM 668 O O . SER A 1 91 ? 8.404 4.342 -12.093 1.00 84.00 91 SER A O 1
ATOM 670 N N . MET A 1 92 ? 7.681 6.162 -11.007 1.00 79.19 92 MET A N 1
ATOM 671 C CA . MET A 1 92 ? 6.807 6.608 -12.099 1.00 79.19 92 MET A CA 1
ATOM 672 C C . MET A 1 92 ? 7.579 6.847 -13.401 1.00 79.19 92 MET A C 1
ATOM 674 O O . MET A 1 92 ? 7.018 6.670 -14.476 1.00 79.19 92 MET A O 1
ATOM 678 N N . ALA A 1 93 ? 8.857 7.229 -13.320 1.00 80.62 93 ALA A N 1
ATOM 679 C CA . ALA A 1 93 ? 9.705 7.410 -14.492 1.00 80.62 93 ALA A CA 1
ATOM 680 C C . ALA A 1 93 ? 9.995 6.076 -15.198 1.00 80.62 93 ALA A C 1
ATOM 682 O O . ALA A 1 93 ? 9.843 5.988 -16.414 1.00 80.62 93 ALA A O 1
ATOM 683 N N . GLU A 1 94 ? 10.361 5.035 -14.447 1.00 76.69 94 GLU A N 1
ATOM 684 C CA . GLU A 1 94 ? 10.579 3.683 -14.983 1.00 76.69 94 GLU A CA 1
ATOM 685 C C . GLU A 1 94 ? 9.282 3.096 -15.552 1.00 76.69 94 GLU A C 1
ATOM 687 O O . GLU A 1 94 ? 9.275 2.564 -16.662 1.00 76.69 94 GLU A O 1
ATOM 692 N N . MET A 1 95 ? 8.162 3.275 -14.844 1.00 73.81 95 MET A N 1
ATOM 693 C CA . MET A 1 95 ? 6.846 2.835 -15.313 1.00 73.81 95 MET A CA 1
ATOM 694 C C . MET A 1 95 ? 6.412 3.564 -16.593 1.00 73.81 95 MET A C 1
ATOM 696 O O . MET A 1 95 ? 5.970 2.929 -17.550 1.00 73.81 95 MET A O 1
ATOM 700 N N . ALA A 1 96 ? 6.579 4.890 -16.656 1.00 77.56 96 ALA A N 1
ATOM 701 C CA . ALA A 1 96 ? 6.218 5.685 -17.829 1.00 77.56 96 ALA A CA 1
ATOM 702 C C . ALA A 1 96 ? 7.033 5.291 -19.067 1.00 77.56 96 ALA A C 1
ATOM 704 O O . ALA A 1 96 ? 6.478 5.179 -20.158 1.00 77.56 96 ALA A O 1
ATOM 705 N N . GLN A 1 97 ? 8.333 5.019 -18.904 1.00 76.00 97 GLN A N 1
ATOM 706 C CA . GLN A 1 97 ? 9.169 4.517 -19.997 1.00 76.00 97 GLN A CA 1
ATOM 707 C C . GLN A 1 97 ? 8.643 3.206 -20.587 1.00 76.00 97 GLN A C 1
ATOM 709 O O . GLN A 1 97 ? 8.871 2.943 -21.764 1.00 76.00 97 GLN A O 1
ATOM 714 N N . HIS A 1 98 ? 7.971 2.378 -19.789 1.00 68.69 98 HIS A N 1
ATOM 715 C CA . HIS A 1 98 ? 7.432 1.103 -20.247 1.00 68.69 98 HIS A CA 1
ATOM 716 C C . HIS A 1 98 ? 6.098 1.253 -20.966 1.00 68.69 98 HIS A C 1
ATOM 718 O O . HIS A 1 98 ? 5.925 0.685 -22.041 1.00 68.69 98 HIS A O 1
ATOM 724 N N . VAL A 1 99 ? 5.184 2.063 -20.423 1.00 70.75 99 VAL A N 1
ATOM 725 C CA . VAL A 1 99 ? 3.901 2.363 -21.081 1.00 70.75 99 VAL A CA 1
ATOM 726 C C . VAL A 1 99 ? 4.147 2.933 -22.479 1.00 70.75 99 VAL A C 1
ATOM 728 O O . VAL A 1 99 ? 3.563 2.457 -23.445 1.00 70.75 99 VAL A O 1
ATOM 731 N N . LEU A 1 100 ? 5.098 3.863 -22.60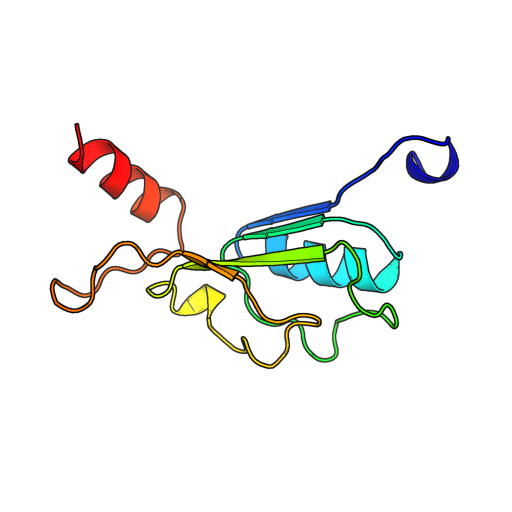2 1.00 71.38 100 LEU A N 1
ATOM 732 C CA . L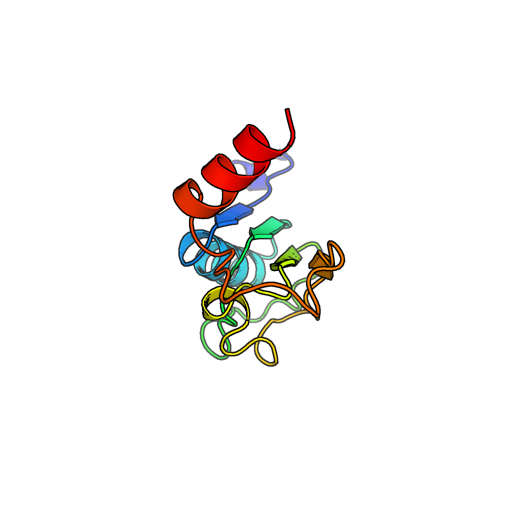EU A 1 100 ? 5.459 4.484 -23.879 1.00 71.38 100 LEU A CA 1
ATOM 733 C C . LEU A 1 100 ? 6.183 3.544 -24.858 1.00 71.38 100 LEU A C 1
ATOM 735 O O . LEU A 1 100 ? 6.239 3.842 -26.043 1.00 71.38 100 LEU A O 1
ATOM 739 N N . LYS A 1 101 ? 6.765 2.430 -24.394 1.00 63.72 101 LYS A N 1
ATOM 740 C CA . LYS A 1 101 ? 7.402 1.420 -25.263 1.00 63.72 101 LYS A CA 1
ATOM 741 C C . LYS A 1 101 ? 6.417 0.373 -25.790 1.00 63.72 101 LYS A C 1
ATOM 743 O O . LYS A 1 101 ? 6.817 -0.461 -26.600 1.00 63.72 101 LYS A O 1
ATOM 748 N N . ARG A 1 102 ? 5.176 0.360 -25.290 1.00 56.69 102 ARG A N 1
ATOM 749 C CA . ARG A 1 102 ? 4.120 -0.578 -25.702 1.00 56.69 102 ARG A CA 1
ATOM 750 C C . ARG A 1 102 ? 3.160 0.008 -26.755 1.00 56.69 102 ARG A C 1
ATOM 752 O O . ARG A 1 102 ? 2.254 -0.714 -27.166 1.00 56.69 102 ARG A O 1
ATOM 759 N N . GLU A 1 103 ? 3.374 1.251 -27.197 1.00 50.41 103 GLU A N 1
ATOM 760 C CA . GLU A 1 103 ? 2.715 1.895 -28.354 1.00 50.41 103 GLU A CA 1
ATOM 761 C C . GLU A 1 103 ? 3.622 1.880 -29.595 1.00 50.41 103 GLU A C 1
ATOM 763 O O . GLU A 1 103 ? 3.081 1.698 -30.710 1.00 50.41 103 GLU A O 1
#

InterPro domains:
  IPR029058 Alpha/Beta hydrolase fold [SSF53474] (7-82)

Sequence (103 aa):
MYHEQGCDVMVTGHSLGGYLAEVVATSLGLAGAGFCAPGPGFHNGEGDGRGFVTINHEADVIGNHNHDFHVQPPVYIVDGGLLVLPWTAHSMAEMAQHVLKRE

Secondary structure (DSSP, 8-state):
-GGGGT---EEEEETHHHHHHHHHHHHHT-EEEEES----GGGS-SS--T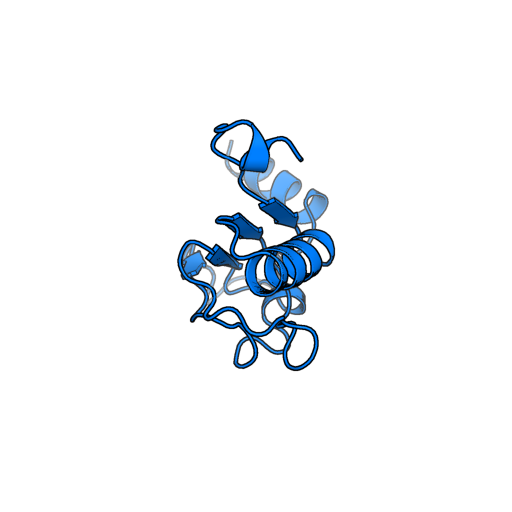TEEEEEETT-TTTTTTGGGSSSPPEEE--S-SSS------SHHHHHHHHTT--

pLDDT: mean 85.43, std 13.72, range [46.53, 97.75]